Protein AF-A0A497LIR1-F1 (afdb_monomer_lite)

Radius of gyration: 16.32 Å; chains: 1; bounding box: 35×42×49 Å

Foldseek 3Di:
DQEAEEEEAEDPPPCVLVVVVVVCVVCVVVVFHEAEAELQVLLCVVVVPDDPVCNVVDDPVSNVVSSVNSLVVVLVCSVPDHGYYHYYDYQWDDDPNDIDGRDDPVSCVSRVHPYYHYDYDDPDPPPPPDD

pLDDT: mean 87.61, std 13.12, range [43.5, 98.12]

Sequence (131 aa):
MANKVVLVSGPSGCRIYEKLIEVKRFGESMNKKVHLIRIFDEMRKIEPKLDERTILNYPADRLQNLRYEAISRIKDKIHSEEGLFLVRTPVIFYWSGNIIYGLSYSDVEVLDPDLFLVIIEDVMRVKYIMK

Secondary structure (DSSP, 8-state):
---EEEEEE--TTS-HHHHHHHHHHHHHHTT--EEEEEHHHHHHHH-TT--TTTGGGS-HHHHHHHHHHHHHHHHHHHHHS-SEEEEE--SEEEETTEEEES--HHHHHHH--SEEEE----S--------

Structure (mmCIF, N/CA/C/O backbone):
data_AF-A0A497LIR1-F1
#
_entry.id   AF-A0A497LIR1-F1
#
loop_
_atom_site.group_PDB
_atom_site.id
_atom_site.type_symbol
_atom_site.label_atom_id
_atom_site.label_alt_id
_atom_site.label_comp_id
_atom_site.label_asym_id
_atom_site.label_entity_id
_atom_site.label_seq_id
_atom_site.pdbx_PDB_ins_code
_atom_site.Cartn_x
_atom_site.Cartn_y
_atom_site.Cartn_z
_atom_site.occupancy
_atom_site.B_iso_or_equiv
_atom_site.auth_seq_id
_atom_site.auth_comp_id
_atom_site.auth_asym_id
_atom_site.auth_atom_id
_atom_site.pdbx_PDB_model_num
ATOM 1 N N . MET A 1 1 ? -16.124 -5.079 13.466 1.00 51.91 1 MET A N 1
ATOM 2 C CA . MET A 1 1 ? -16.763 -5.139 12.116 1.00 51.91 1 MET A CA 1
ATOM 3 C C . MET A 1 1 ? -15.833 -5.924 11.205 1.00 51.91 1 MET A C 1
ATOM 5 O O . MET A 1 1 ? -14.638 -5.848 11.436 1.00 51.91 1 MET A O 1
ATOM 9 N N . ALA A 1 2 ? -16.328 -6.668 10.208 1.00 73.38 2 ALA A N 1
ATOM 10 C CA . ALA A 1 2 ? -15.425 -7.290 9.234 1.00 73.38 2 ALA A CA 1
ATOM 11 C C . ALA A 1 2 ? -14.594 -6.198 8.540 1.00 73.38 2 ALA A C 1
ATOM 13 O O . ALA A 1 2 ? -15.151 -5.175 8.125 1.00 73.38 2 ALA A O 1
ATOM 14 N N . ASN A 1 3 ? -13.278 -6.397 8.475 1.00 91.50 3 ASN A N 1
ATOM 15 C CA . ASN A 1 3 ? -12.378 -5.464 7.812 1.00 91.50 3 ASN A CA 1
ATOM 16 C C . ASN A 1 3 ? -12.714 -5.384 6.331 1.00 91.50 3 ASN A C 1
ATOM 18 O O . ASN A 1 3 ? -13.124 -6.377 5.737 1.00 91.50 3 ASN A O 1
ATOM 22 N N . LYS A 1 4 ? -12.589 -4.181 5.767 1.00 96.19 4 LYS A N 1
ATOM 23 C CA . LYS A 1 4 ? -12.807 -3.962 4.340 1.00 96.19 4 LYS A CA 1
ATOM 24 C C . LYS A 1 4 ? -11.497 -3.627 3.668 1.00 96.19 4 LYS A C 1
ATOM 26 O O . LYS A 1 4 ? -10.850 -2.661 4.064 1.00 96.19 4 LYS A O 1
ATOM 31 N N . VAL A 1 5 ? -11.119 -4.403 2.664 1.00 97.88 5 VAL A N 1
ATOM 32 C CA . VAL A 1 5 ? -9.866 -4.251 1.928 1.00 97.88 5 VAL A CA 1
ATOM 33 C C . VAL A 1 5 ? -10.182 -3.794 0.511 1.00 97.88 5 VAL A C 1
ATOM 35 O O . VAL A 1 5 ? -10.911 -4.445 -0.231 1.00 97.88 5 VAL A O 1
ATOM 38 N N . VAL A 1 6 ? -9.625 -2.650 0.127 1.00 97.69 6 VAL A N 1
ATOM 39 C CA . VAL A 1 6 ? -9.751 -2.088 -1.216 1.00 97.69 6 VAL A CA 1
ATOM 40 C C . VAL A 1 6 ? -8.364 -2.001 -1.830 1.00 97.69 6 VAL A C 1
ATOM 42 O O . VAL A 1 6 ? -7.504 -1.259 -1.346 1.00 97.69 6 VAL A O 1
ATOM 45 N N . LEU A 1 7 ? -8.155 -2.730 -2.923 1.00 96.56 7 LEU A N 1
ATOM 46 C CA . LEU A 1 7 ? -6.967 -2.585 -3.754 1.00 96.56 7 LEU A CA 1
ATOM 47 C C . LEU A 1 7 ? -7.160 -1.402 -4.696 1.00 96.56 7 LEU A C 1
ATOM 49 O O . LEU A 1 7 ? -8.008 -1.439 -5.587 1.00 96.56 7 LEU A O 1
ATOM 53 N N . VAL A 1 8 ? -6.367 -0.350 -4.501 1.00 95.56 8 VAL A N 1
ATOM 54 C CA . VAL A 1 8 ? -6.455 0.877 -5.295 1.00 95.56 8 VAL A CA 1
ATOM 55 C C . VAL A 1 8 ? -5.301 0.961 -6.282 1.00 95.56 8 VAL A C 1
ATOM 57 O O . VAL A 1 8 ? -4.128 0.906 -5.900 1.00 95.56 8 VAL A O 1
ATOM 60 N N . SER A 1 9 ? -5.635 1.175 -7.552 1.00 91.94 9 SER A N 1
ATOM 61 C CA . SER A 1 9 ? -4.663 1.337 -8.624 1.00 91.94 9 SER A CA 1
ATOM 62 C C . SER A 1 9 ? -5.019 2.443 -9.611 1.00 91.94 9 SER A C 1
ATOM 64 O O . SER A 1 9 ? -6.088 3.043 -9.556 1.00 91.94 9 SER A O 1
ATOM 66 N N . GLY A 1 10 ? -4.088 2.703 -10.520 1.00 88.00 10 GLY A N 1
ATOM 67 C CA . GLY A 1 10 ? -4.228 3.587 -11.665 1.00 88.00 10 GLY A CA 1
ATOM 68 C C . GLY A 1 10 ? -2.864 3.995 -12.222 1.00 88.00 10 GLY A C 1
ATOM 69 O O . GLY A 1 10 ? -1.827 3.621 -11.659 1.00 88.00 10 GLY A O 1
ATOM 70 N N . PRO A 1 11 ? -2.848 4.716 -13.354 1.00 81.12 11 PRO A N 1
ATOM 71 C CA . PRO A 1 11 ? -1.620 5.056 -14.057 1.00 81.12 11 PRO A CA 1
ATOM 72 C C . PRO A 1 11 ? -0.723 5.983 -13.229 1.00 81.12 11 PRO A C 1
ATOM 74 O O . PRO A 1 11 ? -1.176 6.732 -12.365 1.00 81.12 11 PRO A O 1
ATOM 77 N N . SER A 1 12 ? 0.575 5.993 -13.514 1.00 75.69 12 SER A N 1
ATOM 78 C CA . SER A 1 12 ? 1.462 7.019 -12.959 1.00 75.69 12 SER A CA 1
ATOM 79 C C . SER A 1 12 ? 0.982 8.421 -13.360 1.00 75.69 12 SER A C 1
ATOM 81 O O . SER A 1 12 ? 0.551 8.637 -14.488 1.00 75.69 12 SER A O 1
ATOM 83 N N . GLY A 1 13 ? 1.064 9.386 -12.440 1.00 76.25 13 GLY A N 1
ATOM 84 C CA . GLY A 1 13 ? 0.745 10.793 -12.719 1.00 76.25 13 GLY A CA 1
ATOM 85 C C . GLY A 1 13 ? -0.695 11.242 -12.433 1.00 76.25 13 GLY A C 1
ATOM 86 O O . GLY A 1 13 ? -0.921 12.444 -12.371 1.00 76.25 13 GLY A O 1
ATOM 87 N N . CYS A 1 14 ? -1.645 10.343 -12.146 1.00 79.44 14 CYS A N 1
ATOM 88 C CA . CYS A 1 14 ? -3.037 10.712 -11.801 1.00 79.44 14 CYS A CA 1
ATOM 89 C C . CYS A 1 14 ? -3.260 11.077 -10.318 1.00 79.44 14 CYS A C 1
ATOM 91 O O . CYS A 1 14 ? -4.383 11.049 -9.810 1.00 79.44 14 CYS A O 1
ATOM 93 N N . ARG A 1 15 ? -2.171 11.374 -9.590 1.00 86.50 15 ARG A N 1
ATOM 94 C CA . ARG A 1 15 ? -2.189 11.888 -8.205 1.00 86.50 15 ARG A CA 1
ATOM 95 C C . ARG A 1 15 ? -3.097 11.091 -7.251 1.00 86.50 15 ARG A C 1
ATOM 97 O O . ARG A 1 15 ? -3.753 11.642 -6.368 1.00 86.50 15 ARG A O 1
ATOM 104 N N . ILE A 1 16 ? -3.168 9.770 -7.457 1.00 90.06 16 ILE A N 1
ATOM 105 C CA . ILE A 1 16 ? -4.040 8.871 -6.684 1.00 90.06 16 ILE A CA 1
ATOM 106 C C . ILE A 1 16 ? -3.731 8.943 -5.202 1.00 90.06 16 ILE A C 1
ATOM 108 O O . ILE A 1 16 ? -4.646 8.907 -4.390 1.00 90.06 16 ILE A O 1
ATOM 112 N N . TYR A 1 17 ? -2.452 9.015 -4.839 1.00 90.38 17 TYR A N 1
ATOM 113 C CA . TYR A 1 17 ? -2.082 8.994 -3.433 1.00 90.38 17 TYR A CA 1
ATOM 114 C C . TYR A 1 17 ? -2.614 10.230 -2.702 1.00 90.38 17 TYR A C 1
ATOM 116 O O . TYR A 1 17 ? -3.169 10.108 -1.616 1.00 90.38 17 TYR A O 1
ATOM 124 N N . GLU A 1 18 ? -2.546 11.397 -3.337 1.00 91.81 18 GLU A N 1
ATOM 125 C CA . GLU A 1 18 ? -3.115 12.643 -2.831 1.00 91.81 18 GLU A CA 1
ATOM 126 C C . GLU A 1 18 ? -4.638 12.552 -2.691 1.00 91.81 18 GLU A C 1
ATOM 128 O O . GLU A 1 18 ? -5.171 12.882 -1.633 1.00 91.81 18 GLU A O 1
ATOM 133 N N . LYS A 1 19 ? -5.330 12.006 -3.699 1.00 92.75 19 LYS A N 1
ATOM 134 C CA . LYS A 1 19 ? -6.781 11.759 -3.628 1.00 92.75 19 LYS A CA 1
ATOM 135 C C . LYS A 1 19 ? -7.135 10.791 -2.489 1.00 92.75 19 LYS A C 1
ATOM 137 O O . LYS A 1 19 ? -8.104 11.003 -1.769 1.00 92.75 19 LYS A O 1
ATOM 142 N N . LEU A 1 20 ? -6.335 9.746 -2.267 1.00 95.50 20 LEU A N 1
ATOM 143 C CA . LEU A 1 20 ? -6.558 8.791 -1.176 1.00 95.50 20 LEU A CA 1
ATOM 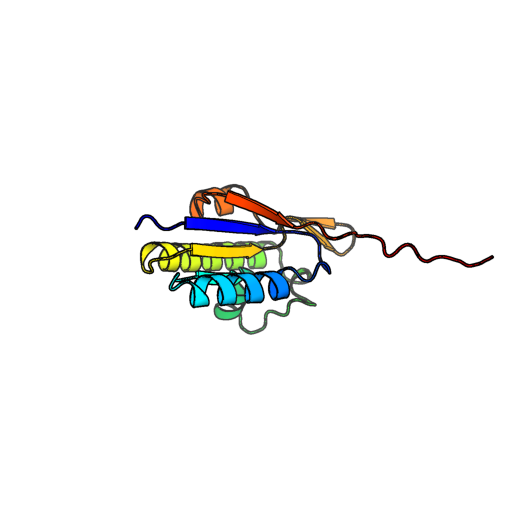144 C C . LEU A 1 20 ? -6.298 9.391 0.211 1.00 95.50 20 LEU A C 1
ATOM 146 O O . LEU A 1 20 ? -6.954 8.989 1.172 1.00 95.50 20 LEU A O 1
ATOM 150 N N . ILE A 1 21 ? -5.391 10.364 0.332 1.00 96.94 21 ILE A N 1
ATOM 151 C CA . ILE A 1 21 ? -5.222 11.136 1.572 1.00 96.94 21 ILE A CA 1
ATOM 152 C C . ILE A 1 21 ? -6.502 11.925 1.878 1.00 96.94 21 ILE A C 1
ATOM 154 O O . ILE A 1 21 ? -6.931 11.958 3.032 1.00 96.94 21 ILE A O 1
ATOM 158 N N . GLU A 1 22 ? -7.136 12.528 0.871 1.00 96.44 22 GLU A N 1
ATOM 159 C CA . GLU A 1 22 ? -8.421 13.222 1.039 1.00 96.44 22 GLU A CA 1
ATOM 160 C C . GLU A 1 22 ? -9.538 12.252 1.449 1.00 96.44 22 GLU A C 1
ATOM 162 O O . GLU A 1 22 ? -10.259 12.529 2.408 1.00 96.44 22 GLU A O 1
ATOM 167 N N . VAL A 1 23 ? -9.621 11.077 0.813 1.00 95.56 23 VAL A N 1
ATOM 168 C CA . VAL A 1 23 ? -10.572 10.012 1.191 1.00 95.56 23 VAL A CA 1
ATOM 169 C C . VAL A 1 23 ? -10.360 9.559 2.636 1.00 95.56 23 VAL A C 1
ATOM 171 O O . VAL A 1 23 ? -11.328 9.431 3.385 1.00 95.56 23 VAL A O 1
ATOM 174 N N . LYS A 1 24 ? -9.107 9.351 3.058 1.00 97.50 24 LYS A N 1
ATOM 175 C CA . LYS A 1 24 ? -8.774 8.999 4.446 1.00 97.50 24 LYS A CA 1
ATOM 176 C C . LYS A 1 24 ? -9.270 10.066 5.419 1.00 97.50 24 LYS A C 1
ATOM 178 O O . LYS A 1 24 ? -9.982 9.727 6.358 1.00 97.50 24 LYS A O 1
ATOM 183 N N . ARG A 1 25 ? -8.961 11.341 5.162 1.00 97.88 25 ARG A N 1
ATOM 184 C CA . ARG A 1 25 ? -9.401 12.469 6.004 1.00 97.88 25 ARG A CA 1
ATOM 185 C C . ARG A 1 25 ? -10.923 12.571 6.087 1.00 97.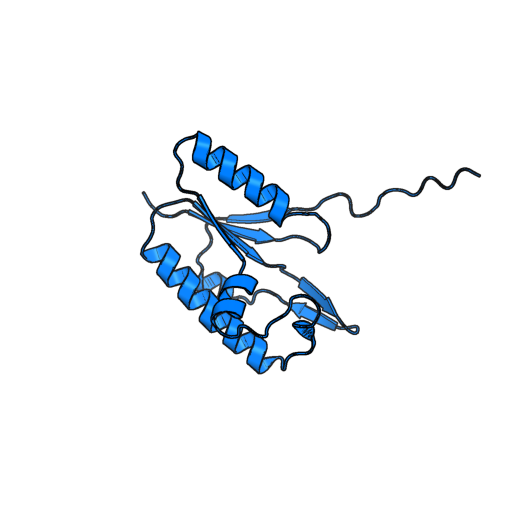88 25 ARG A C 1
ATOM 187 O O . ARG A 1 25 ? -11.458 12.834 7.159 1.00 97.88 25 ARG A O 1
ATOM 194 N N . PHE A 1 26 ? -11.616 12.353 4.971 1.00 97.56 26 PHE A N 1
ATOM 195 C CA . PHE A 1 26 ? -13.076 12.344 4.932 1.00 97.56 26 PHE A CA 1
ATOM 196 C C . PHE A 1 26 ? -13.669 11.171 5.725 1.00 97.56 26 PHE A C 1
ATOM 198 O O . PHE A 1 26 ? -14.607 11.352 6.493 1.00 97.56 26 PHE A O 1
ATOM 205 N N . GLY A 1 27 ? -13.103 9.968 5.610 1.00 96.31 27 GLY A N 1
ATOM 206 C CA . GLY A 1 27 ? -13.529 8.835 6.434 1.00 96.31 27 GLY A CA 1
ATOM 207 C C . GLY A 1 27 ? -13.308 9.089 7.928 1.00 96.31 27 GLY A C 1
ATOM 208 O O . GLY A 1 27 ? -14.196 8.830 8.741 1.00 96.31 27 GLY A O 1
ATOM 209 N N . GLU A 1 28 ? -12.157 9.656 8.289 1.00 95.62 28 GLU A N 1
ATOM 210 C CA . GLU A 1 28 ? -11.821 10.007 9.672 1.00 95.62 28 GLU A CA 1
ATOM 211 C C . GLU A 1 28 ? -12.762 11.078 10.245 1.00 95.62 28 GLU A C 1
ATOM 213 O O . GLU A 1 28 ? -13.187 10.946 11.393 1.00 95.62 28 GLU A O 1
ATOM 218 N N . SER A 1 29 ? -13.181 12.075 9.452 1.00 97.56 29 SER A N 1
ATOM 219 C CA . SER A 1 29 ? -14.181 13.066 9.889 1.00 97.56 29 SER A CA 1
ATOM 220 C C . SER A 1 29 ? -15.567 12.455 10.140 1.00 97.56 29 SER A C 1
ATOM 222 O O . SER A 1 29 ? -16.361 13.010 10.897 1.00 97.56 29 SER A O 1
ATOM 224 N N . MET A 1 30 ? -15.840 11.276 9.573 1.00 96.44 30 MET A N 1
ATOM 225 C CA . MET A 1 30 ? -17.039 10.469 9.822 1.00 96.44 30 MET A CA 1
ATOM 226 C C . MET A 1 30 ? -16.838 9.400 10.915 1.00 96.44 30 MET A C 1
ATOM 228 O O . MET A 1 30 ? -17.617 8.444 10.992 1.00 96.44 30 MET A O 1
ATOM 232 N N . ASN A 1 31 ? -15.798 9.521 11.749 1.00 95.31 31 ASN A N 1
ATOM 233 C CA . ASN A 1 31 ? -15.412 8.537 12.769 1.00 95.31 31 ASN A CA 1
ATOM 234 C C . ASN A 1 31 ? -15.166 7.123 12.204 1.00 95.31 31 ASN A C 1
ATOM 236 O O . ASN A 1 31 ? -15.436 6.117 12.866 1.00 95.31 31 ASN A O 1
ATOM 240 N N . LYS A 1 32 ? -14.666 7.016 10.967 1.00 95.44 32 LYS A N 1
ATOM 241 C CA . LYS A 1 32 ? -14.234 5.743 10.374 1.00 95.44 32 LYS A CA 1
ATOM 242 C C . LYS A 1 32 ? -12.719 5.600 10.491 1.00 95.44 32 LYS A C 1
ATOM 244 O O . LYS A 1 32 ? -11.973 6.512 10.150 1.00 95.44 32 LYS A O 1
ATOM 249 N N . LYS A 1 33 ? -12.256 4.424 10.924 1.00 96.19 33 LYS A N 1
ATOM 250 C CA . LYS A 1 33 ? -10.833 4.062 10.869 1.00 96.19 33 LYS A CA 1
ATOM 251 C C . LYS A 1 33 ? -10.456 3.741 9.424 1.00 96.19 33 LYS A C 1
ATOM 253 O O . LYS A 1 33 ? -10.978 2.777 8.862 1.00 96.19 33 LYS A O 1
ATOM 258 N N . VAL A 1 34 ? -9.573 4.547 8.833 1.00 97.50 34 VAL A N 1
ATOM 259 C CA . VAL A 1 34 ? -9.086 4.360 7.459 1.00 97.50 34 VAL A CA 1
ATOM 260 C C . VAL A 1 34 ? -7.566 4.205 7.446 1.00 97.50 34 VAL A C 1
ATOM 262 O O . VAL A 1 34 ? -6.816 5.116 7.812 1.00 97.50 34 VAL A O 1
ATOM 265 N N . HIS A 1 35 ? -7.102 3.057 6.970 1.00 97.75 35 HIS A N 1
ATOM 266 C CA . HIS A 1 35 ? -5.695 2.715 6.802 1.00 97.75 35 HIS A CA 1
ATOM 267 C C . HIS A 1 35 ? -5.303 2.923 5.346 1.00 97.75 35 HIS A C 1
ATOM 269 O O . HIS A 1 35 ? -5.747 2.187 4.474 1.00 97.75 35 HIS A O 1
ATOM 275 N N . LEU A 1 36 ? -4.476 3.930 5.074 1.00 97.62 36 LEU A N 1
ATOM 276 C CA . LEU A 1 36 ? -3.896 4.139 3.750 1.00 97.62 36 LEU A CA 1
ATOM 277 C C . LEU A 1 36 ? -2.499 3.524 3.728 1.00 97.62 36 LEU A C 1
ATOM 279 O O . LEU A 1 36 ? -1.628 3.953 4.482 1.00 97.62 36 LEU A O 1
ATOM 283 N N . ILE A 1 37 ? -2.300 2.522 2.878 1.00 97.44 37 ILE A N 1
ATOM 284 C CA . ILE A 1 37 ? -1.068 1.737 2.814 1.00 97.44 37 ILE A CA 1
ATOM 285 C C . ILE A 1 37 ? -0.559 1.752 1.378 1.00 97.44 37 ILE A C 1
ATOM 287 O O . ILE A 1 37 ? -1.311 1.468 0.451 1.00 97.44 37 ILE A O 1
ATOM 291 N N . ARG A 1 38 ? 0.728 2.041 1.175 1.00 95.25 38 ARG A N 1
ATOM 292 C CA . ARG A 1 38 ? 1.396 1.801 -0.111 1.00 95.25 38 ARG A CA 1
ATOM 293 C C . ARG A 1 38 ? 2.259 0.556 0.018 1.00 95.25 38 ARG A C 1
ATOM 295 O O . ARG A 1 38 ? 3.103 0.511 0.908 1.00 95.25 38 ARG A O 1
ATOM 302 N N . ILE A 1 39 ? 2.124 -0.399 -0.905 1.00 94.25 39 ILE A N 1
ATOM 303 C CA . ILE A 1 39 ? 2.992 -1.596 -0.911 1.00 94.25 39 ILE A CA 1
ATOM 304 C C . ILE A 1 39 ? 4.471 -1.184 -0.952 1.00 94.25 39 ILE A C 1
ATOM 306 O O . ILE A 1 39 ? 5.284 -1.726 -0.212 1.00 94.25 39 ILE A O 1
ATOM 310 N N . PHE A 1 40 ? 4.804 -0.152 -1.735 1.00 92.69 40 PHE A N 1
ATOM 311 C CA . PHE A 1 40 ? 6.158 0.402 -1.794 1.00 92.69 40 PHE A CA 1
ATOM 312 C C . PHE A 1 40 ? 6.694 0.864 -0.427 1.00 92.69 40 PHE A C 1
ATOM 314 O O . PHE A 1 40 ? 7.863 0.639 -0.131 1.00 92.69 40 PHE A O 1
ATOM 321 N N . ASP A 1 41 ? 5.865 1.482 0.422 1.00 95.56 41 ASP A N 1
ATOM 322 C CA . ASP A 1 41 ? 6.318 1.928 1.747 1.00 95.56 41 ASP A CA 1
ATOM 323 C C . ASP A 1 41 ? 6.635 0.745 2.656 1.00 95.56 41 ASP A C 1
ATOM 325 O O . ASP A 1 41 ? 7.628 0.775 3.380 1.00 95.56 41 ASP A O 1
ATOM 329 N N . GLU A 1 42 ? 5.833 -0.317 2.589 1.00 96.69 42 GLU A N 1
ATOM 330 C CA . GLU A 1 42 ? 6.101 -1.553 3.327 1.00 96.69 42 GLU A CA 1
ATOM 331 C C . GLU A 1 42 ? 7.366 -2.252 2.810 1.00 96.69 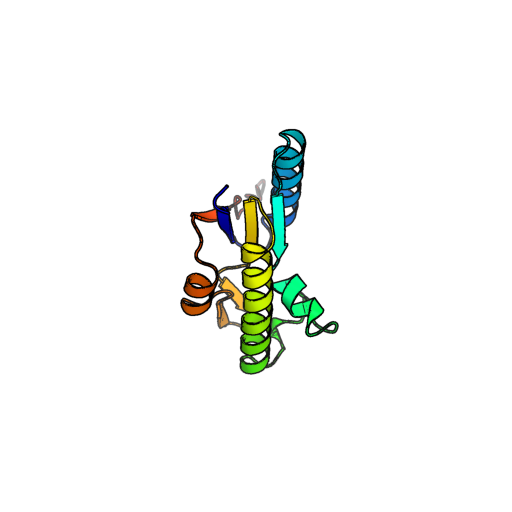42 GLU A C 1
ATOM 333 O O . GLU A 1 42 ? 8.192 -2.681 3.614 1.00 96.69 42 GLU A O 1
ATOM 338 N N . MET A 1 43 ? 7.596 -2.262 1.491 1.00 95.25 43 MET A N 1
ATOM 339 C CA . MET A 1 43 ? 8.863 -2.725 0.907 1.00 95.25 43 MET A CA 1
ATOM 340 C C . MET A 1 43 ? 10.046 -1.893 1.414 1.00 95.25 43 MET A C 1
ATOM 342 O O . MET A 1 43 ? 11.082 -2.441 1.783 1.00 95.25 43 MET A O 1
ATOM 346 N N . ARG A 1 44 ? 9.900 -0.567 1.490 1.00 96.12 44 ARG A N 1
ATOM 347 C CA . ARG A 1 44 ? 10.953 0.341 1.964 1.00 96.12 44 ARG A CA 1
ATOM 348 C C . ARG A 1 44 ? 11.245 0.188 3.458 1.00 96.12 44 ARG A C 1
ATOM 350 O O . ARG A 1 44 ? 12.371 0.429 3.878 1.00 96.12 44 ARG A O 1
ATOM 357 N N . LYS A 1 45 ? 10.282 -0.250 4.273 1.00 96.81 45 LYS A N 1
ATOM 358 C CA . LYS A 1 45 ? 10.552 -0.628 5.674 1.00 96.81 45 LYS A CA 1
ATOM 359 C C . LYS A 1 45 ? 11.442 -1.871 5.785 1.00 96.81 45 LYS A C 1
ATOM 361 O O . LYS A 1 45 ? 12.097 -2.036 6.809 1.00 96.81 45 LYS A O 1
ATOM 366 N N . ILE A 1 46 ? 11.445 -2.738 4.772 1.00 96.38 46 ILE A N 1
ATOM 367 C CA . ILE A 1 46 ? 12.298 -3.935 4.696 1.00 96.38 46 ILE A CA 1
ATOM 368 C C . ILE A 1 46 ? 13.665 -3.572 4.103 1.00 96.38 46 ILE A C 1
ATOM 370 O O . ILE A 1 46 ? 14.699 -3.974 4.628 1.00 96.38 46 ILE A O 1
ATOM 374 N N . GLU A 1 47 ? 13.670 -2.766 3.040 1.00 95.56 47 GLU A N 1
ATOM 375 C CA . GLU A 1 47 ? 14.870 -2.302 2.341 1.00 95.56 47 GLU A CA 1
ATOM 376 C C . GLU A 1 47 ? 14.879 -0.758 2.275 1.00 95.56 47 GLU A C 1
ATOM 378 O O . GLU A 1 47 ? 14.408 -0.168 1.297 1.00 95.56 47 GLU A O 1
ATOM 383 N N . PRO A 1 48 ? 15.429 -0.064 3.294 1.00 94.38 48 PRO A N 1
ATOM 384 C CA . PRO A 1 48 ? 15.372 1.402 3.400 1.00 94.38 48 PRO A CA 1
ATOM 385 C C . PRO A 1 48 ? 16.009 2.175 2.239 1.00 94.38 48 PRO A C 1
ATOM 387 O O . PRO A 1 48 ? 15.691 3.350 2.037 1.00 94.38 48 PRO A O 1
ATOM 390 N N . LYS A 1 49 ? 16.902 1.520 1.484 1.00 91.75 49 LYS A N 1
ATOM 391 C CA . LYS A 1 49 ? 17.587 2.069 0.304 1.00 91.75 49 LYS A CA 1
ATOM 392 C C . LYS A 1 49 ? 16.733 2.044 -0.970 1.00 91.75 49 LYS A C 1
ATOM 394 O O . LYS A 1 49 ? 17.183 2.555 -1.994 1.00 91.75 49 LYS A O 1
ATOM 399 N N . LEU A 1 50 ? 15.530 1.464 -0.935 1.00 90.50 50 LEU A N 1
ATOM 400 C CA . LEU A 1 50 ? 14.591 1.542 -2.051 1.00 90.50 50 LEU A CA 1
ATOM 401 C C . LEU A 1 50 ? 14.184 2.993 -2.324 1.00 90.50 50 LEU A C 1
ATOM 403 O O . LEU A 1 50 ? 13.769 3.725 -1.423 1.00 90.50 50 LEU A O 1
ATOM 407 N N . ASP A 1 51 ? 14.236 3.368 -3.597 1.00 89.31 51 ASP A N 1
ATOM 408 C CA . ASP A 1 51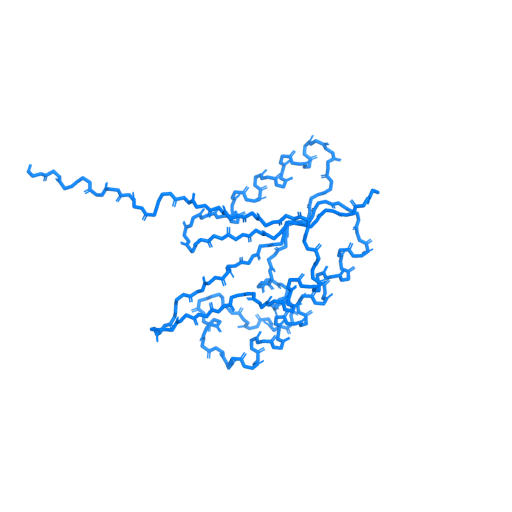 ? 13.786 4.658 -4.113 1.00 89.31 51 ASP A CA 1
ATOM 409 C C . ASP A 1 51 ? 12.823 4.420 -5.280 1.00 89.31 51 ASP A C 1
ATOM 411 O O . ASP A 1 51 ? 13.114 3.640 -6.185 1.00 89.31 51 ASP A O 1
ATOM 415 N N . GLU A 1 52 ? 11.675 5.100 -5.280 1.00 84.25 52 GLU A N 1
ATOM 416 C CA . GLU A 1 52 ? 10.640 4.970 -6.315 1.00 84.25 52 GLU A CA 1
ATOM 417 C C . GLU A 1 52 ? 11.181 5.270 -7.720 1.00 84.25 52 GLU A C 1
ATOM 419 O O . GLU A 1 52 ? 10.685 4.721 -8.701 1.00 84.25 52 GLU A O 1
ATOM 424 N N . ARG A 1 53 ? 12.215 6.115 -7.830 1.00 83.38 53 ARG A N 1
ATOM 425 C CA . ARG A 1 53 ? 12.824 6.495 -9.116 1.00 83.38 53 ARG A CA 1
ATOM 426 C C . ARG A 1 53 ? 13.739 5.420 -9.692 1.00 83.38 53 ARG A C 1
ATOM 428 O O . ARG A 1 53 ? 13.985 5.417 -10.894 1.00 83.38 53 ARG A O 1
ATOM 435 N N . THR A 1 54 ? 14.275 4.551 -8.838 1.00 84.50 54 THR A N 1
ATOM 436 C CA . THR A 1 54 ? 15.291 3.554 -9.211 1.00 84.50 54 THR A CA 1
ATOM 437 C C . THR A 1 54 ? 14.874 2.126 -8.889 1.00 84.50 54 THR A C 1
ATOM 439 O O . THR A 1 54 ? 15.599 1.198 -9.234 1.00 84.50 54 THR A O 1
ATOM 442 N N . ILE A 1 55 ? 13.698 1.919 -8.287 1.00 83.81 55 ILE A N 1
ATOM 443 C CA . ILE A 1 55 ? 13.196 0.600 -7.888 1.00 83.81 55 ILE A CA 1
ATOM 444 C C . ILE A 1 55 ? 13.193 -0.388 -9.052 1.00 83.81 55 ILE A C 1
ATOM 446 O O . ILE A 1 55 ? 13.543 -1.543 -8.867 1.00 83.81 55 ILE A O 1
ATOM 450 N N . LEU A 1 56 ? 12.890 0.065 -10.267 1.00 82.69 56 LEU A N 1
ATOM 451 C CA . LEU A 1 56 ? 12.832 -0.797 -11.448 1.00 82.69 56 LEU A CA 1
ATOM 452 C C . LEU A 1 56 ? 14.222 -1.175 -12.003 1.00 82.69 56 LEU A C 1
ATOM 454 O O . LEU A 1 56 ? 14.307 -1.947 -12.952 1.00 82.69 56 LEU A O 1
ATOM 458 N N . ASN A 1 57 ? 15.306 -0.678 -11.395 1.00 84.75 57 ASN A N 1
ATOM 459 C CA . ASN A 1 57 ? 16.678 -1.140 -11.637 1.00 84.75 57 ASN A CA 1
ATOM 460 C C . ASN A 1 57 ? 17.096 -2.285 -10.699 1.00 84.75 57 ASN A C 1
ATOM 462 O O . ASN A 1 57 ? 18.179 -2.842 -10.874 1.00 84.75 57 ASN A O 1
ATOM 466 N N . TYR A 1 58 ? 16.294 -2.615 -9.682 1.00 86.50 58 TYR A N 1
ATOM 467 C CA . TYR A 1 58 ? 16.602 -3.729 -8.788 1.00 86.50 58 TYR A CA 1
ATOM 468 C C . TYR A 1 58 ? 16.395 -5.077 -9.498 1.00 86.50 58 TYR A C 1
ATOM 470 O O . TYR A 1 58 ? 15.534 -5.184 -10.376 1.00 86.50 58 TYR A O 1
ATOM 478 N N . PRO A 1 59 ? 17.126 -6.130 -9.085 1.00 87.75 59 PRO A N 1
ATOM 479 C CA . PRO A 1 59 ? 16.875 -7.490 -9.549 1.00 87.75 59 PRO A CA 1
ATOM 480 C C . PRO A 1 59 ? 15.410 -7.903 -9.341 1.00 87.75 59 PRO A C 1
ATOM 482 O O . PRO A 1 59 ? 14.823 -7.651 -8.283 1.00 87.75 59 PRO A O 1
ATOM 485 N N . ALA A 1 60 ? 14.808 -8.523 -10.358 1.00 83.38 60 ALA A N 1
ATOM 486 C CA . ALA A 1 60 ? 13.378 -8.835 -10.372 1.00 83.38 60 ALA A CA 1
ATOM 487 C C . ALA A 1 60 ? 12.964 -9.807 -9.251 1.00 83.38 60 ALA A C 1
ATOM 489 O O . ALA A 1 60 ? 11.927 -9.616 -8.616 1.00 83.38 60 ALA A O 1
ATOM 490 N N . ASP A 1 61 ? 13.802 -10.803 -8.970 1.00 87.94 61 ASP A N 1
ATOM 491 C CA . ASP A 1 61 ? 13.661 -11.758 -7.868 1.00 87.94 61 ASP A CA 1
ATOM 492 C C . ASP A 1 61 ? 13.692 -11.053 -6.504 1.00 87.94 61 ASP A C 1
ATOM 494 O O . ASP A 1 61 ? 12.863 -11.318 -5.630 1.00 87.94 61 ASP A O 1
ATOM 498 N N . ARG A 1 62 ? 14.592 -10.078 -6.333 1.00 90.50 62 ARG A N 1
ATOM 499 C CA . ARG A 1 62 ? 14.665 -9.278 -5.109 1.00 90.50 62 ARG A CA 1
ATOM 500 C C . ARG A 1 62 ? 13.410 -8.430 -4.927 1.00 90.50 62 ARG A C 1
ATOM 502 O O . ARG A 1 62 ? 12.863 -8.409 -3.827 1.00 90.50 62 ARG A O 1
ATOM 509 N N . LEU A 1 63 ? 12.926 -7.773 -5.982 1.00 88.31 63 LEU A N 1
ATOM 510 C CA . LEU A 1 63 ? 11.676 -7.003 -5.939 1.00 88.31 63 LEU A CA 1
ATOM 511 C C . LEU A 1 63 ? 10.464 -7.876 -5.618 1.00 88.31 63 LEU A C 1
ATOM 513 O O . LEU A 1 63 ? 9.582 -7.449 -4.872 1.00 88.31 63 LEU A O 1
ATOM 517 N N . GLN A 1 64 ? 10.417 -9.086 -6.169 1.00 88.44 64 GLN A N 1
ATOM 518 C CA . GLN A 1 64 ? 9.362 -10.049 -5.885 1.00 88.44 64 GLN A CA 1
ATOM 519 C C . GLN A 1 64 ? 9.375 -10.472 -4.411 1.00 88.44 64 GLN A C 1
ATOM 521 O O . GLN A 1 64 ? 8.339 -10.391 -3.757 1.00 88.44 64 GLN A O 1
ATOM 526 N N . ASN A 1 65 ? 10.540 -10.824 -3.864 1.00 92.25 65 ASN A N 1
ATOM 527 C CA . ASN A 1 65 ? 10.675 -11.197 -2.453 1.00 92.25 65 ASN A CA 1
ATOM 528 C C . ASN A 1 65 ? 10.286 -10.053 -1.507 1.00 92.25 65 ASN A C 1
ATOM 530 O O . ASN A 1 65 ? 9.540 -10.264 -0.553 1.00 92.25 65 ASN A O 1
ATOM 534 N N . LEU A 1 66 ? 10.735 -8.830 -1.806 1.00 93.94 66 LEU A N 1
ATOM 535 C CA . LEU A 1 66 ? 10.373 -7.641 -1.031 1.00 93.94 66 LEU A CA 1
ATOM 536 C C . LEU A 1 66 ? 8.863 -7.385 -1.055 1.00 93.94 66 LEU A C 1
ATOM 538 O O . LEU A 1 66 ? 8.284 -7.028 -0.032 1.00 93.94 66 LEU A O 1
ATOM 542 N N . ARG A 1 67 ? 8.218 -7.581 -2.209 1.00 92.88 67 ARG A N 1
ATOM 543 C CA . ARG A 1 67 ? 6.764 -7.447 -2.351 1.00 92.88 67 ARG A CA 1
ATOM 544 C C . ARG A 1 67 ? 6.012 -8.520 -1.566 1.00 92.88 67 ARG A C 1
ATOM 546 O O . ARG A 1 67 ? 5.062 -8.166 -0.876 1.00 92.88 67 ARG A O 1
ATOM 553 N N . TYR A 1 68 ? 6.444 -9.780 -1.607 1.00 93.75 68 TYR A N 1
ATOM 554 C CA . TYR A 1 68 ? 5.824 -10.845 -0.812 1.00 93.75 68 TYR A CA 1
ATOM 555 C C . TYR A 1 68 ? 5.915 -10.576 0.690 1.00 93.75 68 TYR A C 1
ATOM 557 O O . TYR A 1 68 ? 4.910 -10.672 1.394 1.00 93.75 68 TYR A O 1
ATOM 565 N N . GLU A 1 69 ? 7.086 -10.173 1.186 1.00 96.19 69 GLU A N 1
ATOM 566 C CA . GLU A 1 69 ? 7.244 -9.843 2.604 1.00 96.19 69 GLU A CA 1
ATOM 567 C C . GLU A 1 69 ? 6.417 -8.603 2.989 1.00 96.19 69 GLU A C 1
ATOM 569 O O . GLU A 1 69 ? 5.739 -8.602 4.019 1.00 96.19 69 GLU A O 1
ATOM 574 N N . ALA A 1 70 ? 6.399 -7.571 2.140 1.00 96.94 70 ALA A N 1
ATOM 575 C CA . ALA A 1 70 ? 5.562 -6.392 2.339 1.00 96.94 70 ALA A CA 1
ATOM 576 C C . ALA A 1 70 ? 4.076 -6.763 2.435 1.00 96.94 70 ALA A C 1
ATOM 578 O O . ALA A 1 70 ? 3.391 -6.325 3.355 1.00 96.94 70 ALA A O 1
ATOM 579 N N . ILE A 1 71 ? 3.581 -7.606 1.530 1.00 96.69 71 ILE A N 1
ATOM 580 C CA . ILE A 1 71 ? 2.190 -8.069 1.529 1.00 96.69 71 ILE A CA 1
ATOM 581 C C . ILE A 1 71 ? 1.872 -8.895 2.775 1.00 96.69 71 ILE A C 1
ATOM 583 O O . ILE A 1 71 ? 0.805 -8.702 3.355 1.00 96.69 71 ILE A O 1
ATOM 587 N N . SER A 1 72 ? 2.792 -9.744 3.241 1.00 96.44 72 SER A N 1
ATOM 588 C CA . SER A 1 72 ? 2.614 -10.473 4.502 1.00 96.44 72 SER A CA 1
ATOM 589 C C . SER A 1 72 ? 2.406 -9.514 5.677 1.00 96.44 72 SER A C 1
ATOM 591 O O . SER A 1 72 ? 1.454 -9.670 6.435 1.00 96.44 72 SER A O 1
ATOM 593 N N . ARG A 1 73 ? 3.220 -8.454 5.782 1.00 97.50 73 ARG A N 1
ATOM 594 C CA . ARG A 1 73 ? 3.061 -7.430 6.832 1.00 97.50 73 ARG A CA 1
ATOM 595 C C . ARG A 1 73 ? 1.734 -6.678 6.716 1.00 97.50 73 ARG A C 1
ATOM 597 O O . ARG A 1 73 ? 1.115 -6.352 7.728 1.00 97.50 73 ARG A O 1
ATOM 604 N N . ILE A 1 74 ? 1.280 -6.405 5.491 1.00 97.62 74 ILE A N 1
ATOM 605 C CA . ILE A 1 74 ? -0.030 -5.783 5.244 1.00 97.62 74 ILE A CA 1
ATOM 606 C C . ILE A 1 74 ? -1.150 -6.715 5.700 1.00 97.62 74 ILE A C 1
ATOM 608 O O . ILE A 1 74 ? -2.071 -6.256 6.371 1.00 97.62 74 ILE A O 1
ATOM 612 N N . LYS A 1 75 ? -1.060 -8.012 5.391 1.00 96.94 75 LYS A N 1
ATOM 613 C CA . LYS A 1 75 ? -2.020 -9.019 5.846 1.00 96.94 75 LYS A CA 1
ATOM 614 C C . LYS A 1 75 ? -2.087 -9.071 7.369 1.00 96.94 75 LYS A C 1
ATOM 616 O O . LYS A 1 75 ? -3.188 -9.027 7.912 1.00 96.94 75 LYS A O 1
ATOM 621 N N . ASP A 1 76 ? -0.949 -9.093 8.055 1.00 96.75 76 ASP A N 1
ATOM 622 C CA . ASP A 1 76 ? -0.908 -9.095 9.523 1.00 96.75 76 ASP A CA 1
ATOM 623 C C . ASP A 1 76 ? -1.565 -7.833 10.105 1.00 96.75 76 ASP A C 1
ATOM 625 O O . ASP A 1 76 ? -2.333 -7.899 11.069 1.00 96.75 76 ASP A O 1
ATOM 629 N N . LYS A 1 77 ? -1.344 -6.674 9.471 1.00 96.50 77 LYS A N 1
ATOM 630 C CA . LYS A 1 77 ? -2.004 -5.412 9.831 1.00 96.50 77 LYS A CA 1
ATOM 631 C C . LYS A 1 77 ? -3.519 -5.470 9.603 1.00 96.50 77 LYS A C 1
ATOM 633 O O . LYS A 1 77 ? -4.280 -5.043 10.465 1.00 96.50 77 LYS A O 1
ATOM 638 N N . ILE A 1 78 ? -3.962 -6.038 8.479 1.00 96.62 78 ILE A N 1
ATOM 639 C CA . ILE A 1 78 ? -5.385 -6.263 8.175 1.00 96.62 78 ILE A CA 1
ATOM 640 C C . ILE A 1 78 ? -6.026 -7.204 9.199 1.00 96.62 78 ILE A C 1
ATOM 642 O O . ILE A 1 78 ? -7.185 -7.014 9.533 1.00 96.62 78 ILE A O 1
ATOM 646 N N . HIS A 1 79 ? -5.310 -8.198 9.726 1.00 94.94 79 HIS A N 1
ATOM 647 C CA . HIS A 1 79 ? -5.862 -9.112 10.735 1.00 94.94 79 HIS A CA 1
ATOM 648 C C . HIS A 1 79 ? -5.904 -8.505 12.142 1.00 94.94 79 HIS A C 1
ATOM 650 O O . HIS A 1 79 ? -6.760 -8.875 12.942 1.00 94.94 79 HIS A O 1
ATOM 656 N N . SER A 1 80 ? -4.982 -7.594 12.459 1.00 95.25 80 SER A N 1
ATOM 657 C CA . SER A 1 80 ? -4.818 -7.048 13.813 1.00 95.25 80 SER A CA 1
ATOM 658 C C . SER A 1 80 ? -5.544 -5.725 14.051 1.00 95.25 80 SER A C 1
ATOM 660 O O . SER A 1 80 ? -5.847 -5.395 15.198 1.00 95.25 80 SER A O 1
ATOM 662 N N . GLU A 1 81 ? -5.844 -4.963 13.001 1.00 95.00 81 GLU A N 1
ATOM 663 C CA . GLU A 1 81 ? -6.476 -3.652 13.114 1.00 95.00 81 GLU A CA 1
ATOM 664 C C . GLU A 1 81 ? -7.878 -3.650 12.494 1.00 95.00 81 GLU A C 1
ATOM 666 O O . GLU A 1 81 ? -8.113 -4.223 11.434 1.00 95.00 81 GLU A O 1
ATOM 671 N N . GLU A 1 82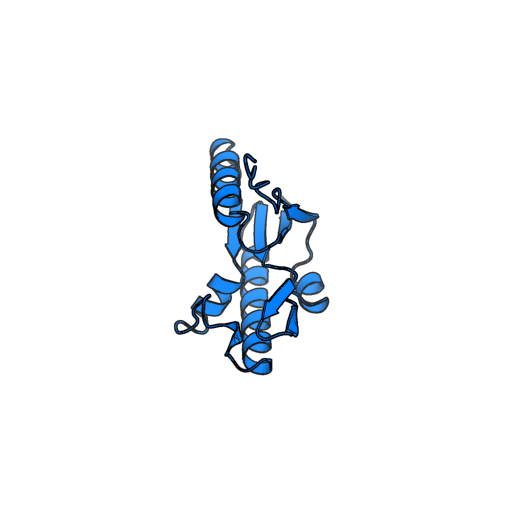 ? -8.827 -2.967 13.138 1.00 94.62 82 GLU A N 1
ATOM 672 C CA . GLU A 1 82 ? -10.151 -2.749 12.549 1.00 94.62 82 GLU A CA 1
ATOM 673 C C . GLU A 1 82 ? -10.153 -1.542 11.599 1.00 94.62 82 GLU A C 1
ATOM 675 O O . GLU A 1 82 ? -9.573 -0.494 11.916 1.00 94.62 82 GLU A O 1
ATOM 680 N N . GLY A 1 83 ? -10.873 -1.641 10.478 1.00 95.75 83 GLY A N 1
ATOM 681 C CA . GLY A 1 83 ? -11.176 -0.489 9.626 1.00 95.75 83 GLY A CA 1
ATOM 682 C C . GLY A 1 83 ? -11.285 -0.784 8.131 1.00 95.75 83 GLY A C 1
ATOM 683 O O . GLY A 1 83 ? -11.410 -1.927 7.692 1.00 95.75 83 GLY A O 1
ATOM 684 N N . LEU A 1 84 ? -11.251 0.299 7.354 1.00 97.19 84 LEU A N 1
ATOM 685 C CA . LEU A 1 84 ? -11.134 0.284 5.899 1.00 97.19 84 LEU A CA 1
ATOM 686 C C . LEU A 1 84 ? -9.656 0.375 5.513 1.00 97.19 84 LEU A C 1
ATOM 688 O O . LEU A 1 84 ? -8.990 1.347 5.863 1.00 97.19 84 LEU A O 1
ATOM 692 N N . PHE A 1 85 ? -9.160 -0.594 4.757 1.00 98.12 85 PHE A N 1
ATOM 693 C CA . PHE A 1 85 ? -7.792 -0.661 4.262 1.00 98.12 85 PHE A CA 1
ATOM 694 C C . PHE A 1 85 ? -7.757 -0.286 2.786 1.00 98.12 85 PHE A C 1
ATOM 696 O O . PHE A 1 85 ? -8.248 -1.015 1.932 1.00 98.12 85 PHE A O 1
ATOM 703 N N . LEU A 1 86 ? -7.160 0.862 2.485 1.00 97.94 86 LEU A N 1
ATOM 704 C CA . LEU A 1 86 ? -6.888 1.335 1.135 1.00 97.94 86 LEU A CA 1
ATOM 705 C C . LEU A 1 86 ? -5.446 0.958 0.789 1.00 97.94 86 LEU A C 1
ATOM 707 O O . LEU A 1 86 ? -4.502 1.664 1.158 1.00 97.94 86 LEU A O 1
ATOM 711 N N . VAL A 1 87 ? -5.270 -0.173 0.107 1.00 97.06 87 VAL A N 1
ATOM 712 C CA . VAL A 1 87 ? -3.956 -0.693 -0.284 1.00 97.06 87 VAL A CA 1
ATOM 713 C C . VAL A 1 87 ? -3.641 -0.213 -1.697 1.00 97.06 87 VAL A C 1
ATOM 715 O O . VAL A 1 87 ? -4.190 -0.697 -2.685 1.00 97.06 87 VAL A O 1
ATOM 718 N N . ARG A 1 88 ? -2.754 0.776 -1.798 1.00 94.12 88 ARG A N 1
ATOM 719 C CA . ARG A 1 88 ? -2.345 1.393 -3.058 1.00 94.12 88 ARG A CA 1
ATOM 720 C C . ARG A 1 88 ? -1.156 0.664 -3.659 1.00 94.12 88 ARG A C 1
ATOM 722 O O . ARG A 1 88 ? -0.078 0.596 -3.060 1.00 94.12 88 ARG A O 1
ATOM 729 N N . THR A 1 89 ? -1.312 0.264 -4.914 1.00 90.19 89 THR A N 1
ATOM 730 C CA . THR A 1 89 ? -0.212 -0.213 -5.752 1.00 90.19 89 THR A CA 1
ATOM 731 C C . THR A 1 89 ? -0.532 -0.018 -7.237 1.00 90.19 89 THR A C 1
ATOM 733 O O . THR A 1 89 ? -1.688 -0.155 -7.647 1.00 90.19 89 THR A O 1
ATOM 736 N N . PRO A 1 90 ? 0.448 0.338 -8.080 1.00 83.81 90 PRO A N 1
ATOM 737 C CA . PRO A 1 90 ? 0.255 0.329 -9.526 1.00 83.81 90 PRO A CA 1
ATOM 738 C C . PRO A 1 90 ? 0.064 -1.112 -10.007 1.00 83.81 90 PRO A C 1
ATOM 740 O O . PRO A 1 90 ? 0.795 -2.002 -9.590 1.00 83.81 90 PRO A O 1
ATOM 743 N N . VAL A 1 91 ? -0.911 -1.357 -10.879 1.00 77.19 91 VAL A N 1
ATOM 744 C CA . VAL A 1 91 ? -1.133 -2.693 -11.457 1.00 77.19 91 VAL A CA 1
ATOM 745 C C . VAL A 1 91 ? -0.065 -2.992 -12.508 1.00 77.19 91 VAL A C 1
ATOM 747 O O . VAL A 1 91 ? 0.468 -4.099 -12.549 1.00 77.19 91 VAL A O 1
ATOM 750 N N . ILE A 1 92 ? 0.306 -1.986 -13.306 1.00 79.31 92 ILE A N 1
ATOM 751 C CA . ILE A 1 92 ? 1.307 -2.082 -14.372 1.00 79.31 92 ILE A CA 1
ATOM 752 C C . ILE A 1 92 ? 2.250 -0.875 -14.315 1.00 79.31 92 ILE A C 1
ATOM 754 O O . ILE A 1 92 ? 1.819 0.260 -14.106 1.00 79.31 92 ILE A O 1
ATOM 758 N N . PHE A 1 93 ? 3.529 -1.127 -14.579 1.00 77.00 93 PHE A N 1
ATOM 759 C CA . PHE A 1 93 ? 4.556 -0.135 -14.864 1.00 77.00 93 PHE A CA 1
ATOM 760 C C . PHE A 1 93 ? 5.140 -0.375 -16.256 1.00 77.00 93 PHE A C 1
ATOM 762 O O . PHE A 1 93 ? 5.335 -1.519 -16.659 1.00 77.00 93 PHE A O 1
ATOM 769 N N . TYR A 1 94 ? 5.483 0.706 -16.955 1.00 74.00 94 TYR A N 1
ATOM 770 C CA . TYR A 1 94 ? 6.341 0.647 -18.137 1.00 74.00 94 TYR A CA 1
ATOM 771 C C . TYR A 1 94 ? 7.745 1.106 -17.763 1.00 74.00 94 TYR A C 1
ATOM 773 O O . TYR A 1 94 ? 7.918 2.212 -17.246 1.00 74.00 94 TYR A O 1
ATOM 781 N N . TRP A 1 95 ? 8.744 0.269 -18.031 1.00 74.88 95 TRP A N 1
ATOM 782 C CA . TRP A 1 95 ? 10.139 0.577 -17.727 1.00 74.88 95 TRP A CA 1
ATOM 783 C C . TRP A 1 95 ? 11.094 -0.067 -18.716 1.00 74.88 95 TRP A C 1
ATOM 785 O O . TRP A 1 95 ? 11.009 -1.265 -18.972 1.00 74.88 95 TRP A O 1
ATOM 795 N N . SER A 1 96 ? 12.012 0.732 -19.266 1.00 77.19 96 SER A N 1
ATOM 796 C CA . SER A 1 96 ? 13.045 0.270 -20.205 1.00 77.19 96 SER A CA 1
ATOM 797 C C . SER A 1 96 ? 12.496 -0.631 -21.324 1.00 77.19 96 SER A C 1
ATOM 799 O O . SER A 1 96 ? 13.082 -1.659 -21.647 1.00 77.19 96 SER A O 1
ATOM 801 N N . GLY A 1 97 ? 11.327 -0.276 -21.875 1.00 75.94 97 GLY A N 1
ATOM 802 C CA . GLY A 1 97 ? 10.651 -1.030 -22.941 1.00 75.94 97 GLY A CA 1
ATOM 803 C C . GLY A 1 97 ? 9.850 -2.258 -22.490 1.00 75.94 97 GLY A C 1
ATOM 804 O O . GLY A 1 97 ? 9.250 -2.916 -23.332 1.00 75.94 97 GLY A O 1
ATOM 805 N N . ASN A 1 98 ? 9.795 -2.556 -21.190 1.00 75.06 98 ASN A N 1
ATOM 806 C CA . ASN A 1 98 ? 9.108 -3.722 -20.635 1.00 75.06 98 ASN A CA 1
ATOM 807 C C . ASN A 1 98 ? 7.892 -3.331 -19.787 1.00 75.06 98 ASN A C 1
ATOM 809 O O . ASN A 1 98 ? 7.872 -2.281 -19.140 1.00 75.06 98 ASN A O 1
ATOM 813 N N . ILE A 1 99 ? 6.896 -4.219 -19.771 1.00 76.38 99 ILE A N 1
ATOM 814 C CA . ILE A 1 99 ? 5.760 -4.180 -18.845 1.00 76.38 99 ILE A CA 1
ATOM 815 C C . ILE A 1 99 ? 6.167 -4.917 -17.570 1.00 76.38 99 ILE A C 1
ATOM 817 O O . ILE A 1 99 ? 6.577 -6.075 -17.619 1.00 76.38 99 ILE A O 1
ATOM 821 N N . ILE A 1 100 ? 6.029 -4.254 -16.428 1.00 78.50 100 ILE A N 1
ATOM 822 C CA . ILE A 1 100 ? 6.267 -4.832 -15.106 1.00 78.50 100 ILE A CA 1
ATOM 823 C C . ILE A 1 100 ? 4.944 -4.822 -14.346 1.00 78.50 100 ILE A C 1
ATOM 825 O O . ILE A 1 100 ? 4.299 -3.782 -14.222 1.00 78.50 100 ILE A O 1
ATOM 829 N N . TYR A 1 101 ? 4.544 -5.975 -13.819 1.00 80.38 101 TYR A N 1
ATOM 830 C CA . TYR A 1 101 ? 3.329 -6.106 -13.018 1.00 80.38 101 TYR A CA 1
ATOM 831 C C . TYR A 1 101 ? 3.618 -5.751 -11.558 1.00 80.38 101 TYR A C 1
ATOM 833 O O . TYR A 1 101 ? 4.525 -6.314 -10.943 1.00 80.38 101 TYR A O 1
ATOM 841 N N . GLY A 1 102 ? 2.851 -4.815 -10.998 1.00 80.62 102 GLY A N 1
ATOM 842 C CA . GLY A 1 102 ? 2.983 -4.414 -9.593 1.00 80.62 102 GLY A CA 1
ATOM 843 C C . GLY A 1 102 ? 2.204 -5.287 -8.611 1.00 80.62 102 GLY A C 1
ATOM 844 O O . GLY A 1 102 ? 2.413 -5.180 -7.403 1.00 80.62 102 GLY A O 1
ATOM 845 N N . LEU A 1 103 ? 1.340 -6.163 -9.127 1.00 86.31 103 LEU A N 1
ATOM 846 C CA . LEU A 1 103 ? 0.629 -7.202 -8.388 1.00 86.31 103 LEU A CA 1
ATOM 847 C C . LEU A 1 103 ? 0.611 -8.492 -9.204 1.00 86.31 103 LEU A C 1
ATOM 849 O O . LEU A 1 103 ? 0.404 -8.469 -10.417 1.00 86.31 103 LEU A O 1
ATOM 853 N N . SER A 1 104 ? 0.793 -9.612 -8.518 1.00 88.19 104 SER A N 1
ATOM 854 C CA . SER A 1 104 ? 0.522 -10.954 -9.025 1.00 88.19 104 SER A CA 1
ATOM 855 C C . SER A 1 104 ? -0.837 -11.461 -8.531 1.00 88.19 104 SER A C 1
ATOM 857 O O . SER A 1 104 ? -1.442 -10.882 -7.632 1.00 88.19 104 SER A O 1
ATOM 859 N N . TYR A 1 105 ? -1.317 -12.565 -9.101 1.00 90.44 105 TYR A N 1
ATOM 860 C CA . TYR A 1 105 ? -2.535 -13.220 -8.621 1.00 90.44 105 TYR A CA 1
ATOM 861 C C . TYR A 1 105 ? -2.388 -13.716 -7.171 1.00 90.44 105 TYR A C 1
ATOM 863 O O . TYR A 1 105 ? -3.272 -13.491 -6.353 1.00 90.44 105 TYR A O 1
ATOM 871 N N . SER A 1 106 ? -1.232 -14.280 -6.812 1.00 91.62 106 SER A N 1
ATOM 872 C CA . SER A 1 106 ? -0.952 -14.705 -5.434 1.00 91.62 106 SER A CA 1
ATOM 873 C C . SER A 1 106 ? -0.970 -13.535 -4.445 1.00 91.62 106 SER A C 1
ATOM 875 O O . SER A 1 106 ? -1.439 -13.686 -3.323 1.00 91.62 106 SER A O 1
ATOM 877 N N . ASP A 1 107 ? -0.519 -12.348 -4.867 1.00 92.50 107 ASP A N 1
ATOM 878 C CA . ASP A 1 107 ? -0.600 -11.134 -4.043 1.00 92.50 107 ASP A CA 1
ATOM 879 C C . ASP A 1 107 ? -2.061 -10.774 -3.720 1.00 92.50 107 ASP A C 1
ATOM 881 O O . ASP A 1 107 ? -2.381 -10.378 -2.600 1.00 92.50 107 ASP A O 1
ATOM 885 N N . VAL A 1 108 ? -2.952 -10.939 -4.702 1.00 93.56 108 VAL A N 1
ATOM 886 C CA . VAL A 1 108 ? -4.393 -10.707 -4.555 1.00 93.56 108 VAL A CA 1
ATOM 887 C C . VAL A 1 108 ? -5.024 -11.731 -3.614 1.00 93.56 108 VAL A C 1
ATOM 889 O O . VAL A 1 108 ? -5.759 -11.331 -2.717 1.00 93.56 108 VAL A O 1
ATOM 892 N N . GLU A 1 109 ? -4.713 -13.020 -3.769 1.00 95.12 109 GLU A N 1
ATOM 893 C CA . GLU A 1 109 ? -5.232 -14.078 -2.887 1.00 95.12 109 GLU A CA 1
ATOM 894 C C . GLU A 1 109 ? -4.832 -13.864 -1.423 1.00 95.12 109 GLU A C 1
ATOM 896 O O . GLU A 1 109 ? -5.611 -14.130 -0.513 1.00 95.12 109 GLU A O 1
ATOM 901 N N . VAL A 1 110 ? -3.619 -13.363 -1.178 1.00 95.19 110 VAL A N 1
ATOM 902 C CA . VAL A 1 110 ? -3.136 -13.104 0.183 1.00 95.19 110 VAL A CA 1
ATOM 903 C C . VAL A 1 110 ? -3.830 -11.893 0.811 1.00 95.19 110 VAL A C 1
ATOM 905 O O . VAL A 1 110 ? -4.078 -11.907 2.019 1.00 95.19 110 VAL A O 1
ATOM 908 N N . LEU A 1 111 ? -4.119 -10.857 0.019 1.00 95.00 111 LEU A N 1
ATOM 909 C CA . LEU A 1 111 ? -4.770 -9.631 0.491 1.00 95.00 111 LEU A CA 1
ATOM 910 C C . LEU A 1 111 ? -6.293 -9.747 0.611 1.00 95.00 111 LEU A C 1
ATOM 912 O O . LEU A 1 111 ? -6.867 -8.947 1.343 1.00 95.00 111 LEU A O 1
ATOM 916 N N . ASP A 1 112 ? -6.911 -10.699 -0.095 1.00 95.31 112 ASP A N 1
ATOM 917 C CA . ASP A 1 112 ? -8.357 -10.973 -0.102 1.00 95.31 112 ASP A CA 1
ATOM 918 C C . ASP A 1 112 ? -9.221 -9.693 -0.202 1.00 95.31 112 ASP A C 1
ATOM 920 O O . ASP A 1 112 ? -9.946 -9.331 0.727 1.00 95.31 112 ASP A O 1
ATOM 924 N N . PRO A 1 113 ? -9.081 -8.914 -1.294 1.00 96.31 113 PRO A N 1
ATOM 925 C CA . PRO A 1 113 ? -9.753 -7.627 -1.434 1.00 96.31 113 PRO A CA 1
ATOM 926 C C . PRO A 1 113 ? -11.270 -7.774 -1.618 1.00 96.31 113 PRO A C 1
ATOM 928 O O . PRO A 1 113 ? -11.735 -8.490 -2.501 1.00 96.31 113 PRO A O 1
ATOM 931 N N . ASP A 1 114 ? -12.052 -6.965 -0.900 1.00 97.69 114 ASP A N 1
ATOM 932 C CA . ASP A 1 114 ? -13.492 -6.809 -1.148 1.00 97.69 114 ASP A CA 1
ATOM 933 C C . ASP A 1 114 ? -13.784 -6.026 -2.438 1.00 97.69 114 ASP A C 1
ATOM 935 O O . ASP A 1 114 ? -14.876 -6.120 -3.001 1.00 97.69 114 ASP A O 1
ATOM 939 N N . LEU A 1 115 ? -12.843 -5.176 -2.865 1.00 96.69 115 LEU A N 1
ATOM 940 C CA . LEU A 1 115 ? -13.015 -4.283 -4.007 1.00 96.69 115 LEU A CA 1
ATOM 941 C C . LEU A 1 115 ? -11.685 -3.967 -4.695 1.00 96.69 115 LEU A C 1
ATOM 943 O O . LEU A 1 115 ? -10.692 -3.621 -4.053 1.00 96.69 115 LEU A O 1
ATOM 947 N N . PHE A 1 116 ? -11.716 -3.961 -6.027 1.00 95.38 116 PHE A N 1
ATOM 948 C CA . PHE A 1 116 ? -10.692 -3.338 -6.860 1.00 95.38 116 PHE A CA 1
ATOM 949 C C . PHE A 1 116 ? -11.173 -1.961 -7.312 1.00 95.38 116 PHE A C 1
ATOM 951 O O . PHE A 1 116 ? -12.215 -1.838 -7.955 1.00 95.38 116 PHE A O 1
ATOM 958 N N . LEU A 1 117 ? -10.404 -0.922 -6.997 1.00 94.81 117 LEU A N 1
ATOM 959 C CA . LEU A 1 117 ? -10.674 0.452 -7.403 1.00 94.81 117 LEU A CA 1
ATOM 960 C C . LEU A 1 117 ? -9.583 0.925 -8.364 1.00 94.81 117 LEU A C 1
ATOM 962 O O . LEU A 1 117 ? -8.444 1.152 -7.957 1.00 94.81 117 LEU A O 1
ATOM 966 N N . VAL A 1 118 ? -9.934 1.114 -9.635 1.00 91.06 118 VAL A N 1
ATOM 967 C CA . VAL A 1 118 ? -9.030 1.690 -10.640 1.00 91.06 118 VAL A CA 1
ATOM 968 C C . VAL A 1 118 ? -9.435 3.135 -10.896 1.00 91.06 118 VAL A C 1
ATOM 970 O O . VAL A 1 118 ? -10.528 3.405 -11.387 1.00 91.06 118 VAL A O 1
ATOM 973 N N . ILE A 1 119 ? -8.552 4.068 -10.555 1.00 88.69 119 ILE A N 1
ATOM 974 C CA . ILE A 1 119 ? -8.754 5.497 -10.781 1.00 88.69 119 ILE A CA 1
ATOM 975 C C . ILE A 1 119 ? -8.051 5.869 -12.081 1.00 88.69 119 ILE A C 1
ATOM 977 O O . ILE A 1 119 ? -6.842 5.692 -12.220 1.00 88.69 119 ILE A O 1
ATOM 981 N N . ILE A 1 120 ? -8.817 6.403 -13.027 1.00 84.00 120 ILE A N 1
ATOM 982 C CA . ILE A 1 120 ? -8.314 6.921 -14.296 1.00 84.00 120 ILE A CA 1
ATOM 983 C C . ILE A 1 120 ? -8.635 8.411 -14.318 1.00 84.00 120 ILE A C 1
ATOM 985 O O . ILE A 1 120 ? -9.790 8.807 -14.185 1.00 84.00 120 ILE A O 1
ATOM 989 N N . GLU A 1 121 ? -7.602 9.233 -14.445 1.00 77.50 121 GLU A N 1
ATOM 990 C CA . GLU A 1 121 ? -7.734 10.669 -14.685 1.00 77.50 121 GLU A CA 1
ATOM 991 C C . GLU A 1 121 ? -7.354 10.933 -16.141 1.00 77.50 121 GLU A C 1
ATOM 993 O O . GLU A 1 121 ? -6.542 10.189 -16.696 1.00 77.50 121 GLU A O 1
ATOM 998 N N . ASP A 1 122 ? -7.972 11.939 -16.762 1.00 68.31 122 ASP A N 1
ATOM 999 C CA . ASP A 1 122 ? -7.814 12.219 -18.188 1.00 68.31 122 ASP A CA 1
ATOM 1000 C C . ASP A 1 122 ? -6.325 12.325 -18.556 1.00 68.31 122 ASP A C 1
ATOM 1002 O O . ASP A 1 122 ? -5.606 13.234 -18.131 1.00 68.31 122 ASP A O 1
ATOM 1006 N N . VAL A 1 123 ? -5.842 11.325 -19.296 1.00 56.94 123 VAL A N 1
ATOM 1007 C CA . VAL A 1 123 ? -4.412 11.114 -19.572 1.00 56.94 123 VAL A CA 1
ATOM 1008 C C . VAL A 1 123 ? -3.894 12.167 -20.561 1.00 56.94 123 VAL A C 1
ATOM 1010 O O . VAL A 1 123 ? -2.687 12.325 -20.744 1.00 56.94 123 VAL A O 1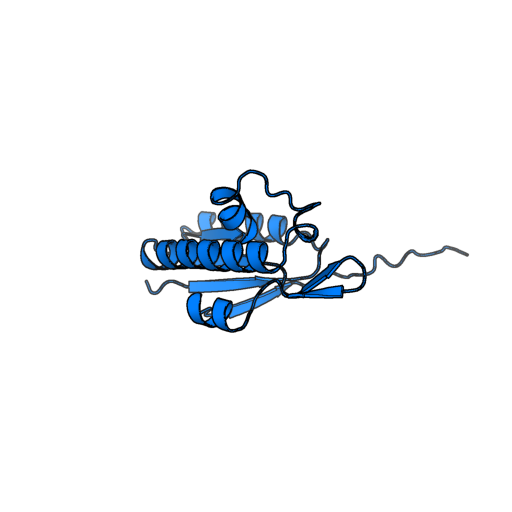
ATOM 1013 N N . MET A 1 124 ? -4.798 12.935 -21.178 1.00 50.97 124 MET A N 1
ATOM 1014 C CA . MET A 1 124 ? -4.476 13.998 -22.113 1.00 50.97 124 MET A CA 1
ATOM 1015 C C . MET A 1 124 ? -5.026 15.336 -21.622 1.00 50.97 124 MET A C 1
ATOM 1017 O O . MET A 1 124 ? -6.179 15.681 -21.857 1.00 50.97 124 MET A O 1
ATOM 1021 N N . ARG A 1 125 ? -4.154 16.198 -21.079 1.00 49.16 125 ARG A N 1
ATOM 1022 C CA . ARG A 1 125 ? -4.368 17.632 -21.319 1.00 49.16 125 ARG A CA 1
ATOM 1023 C C . ARG A 1 125 ? -4.272 17.818 -22.827 1.00 49.16 125 ARG A C 1
ATOM 1025 O O . ARG A 1 125 ? -3.166 17.802 -23.365 1.00 49.16 125 ARG A O 1
ATOM 1032 N N . VAL A 1 126 ? -5.408 17.968 -23.505 1.00 50.31 126 VAL A N 1
ATOM 1033 C CA . VAL A 1 126 ? -5.452 18.439 -24.890 1.00 50.31 126 VAL A CA 1
ATOM 1034 C C . VAL A 1 126 ? -4.638 19.732 -24.931 1.00 50.31 126 VAL A C 1
ATOM 1036 O O . VAL A 1 126 ? -5.069 20.769 -24.427 1.00 50.31 126 VAL A O 1
ATOM 1039 N N . LYS A 1 127 ? -3.417 19.674 -25.475 1.00 50.16 127 LYS A N 1
ATOM 1040 C CA . LYS A 1 127 ? -2.703 20.884 -25.873 1.00 50.16 127 LYS A CA 1
ATOM 1041 C C . LYS A 1 127 ? -3.525 21.461 -27.016 1.00 50.16 127 LYS A C 1
ATOM 1043 O O . LYS A 1 127 ? -3.422 20.983 -28.141 1.00 50.16 127 LYS A O 1
ATOM 1048 N N . TYR A 1 128 ? -4.360 22.455 -26.727 1.00 46.19 128 TYR A N 1
ATOM 1049 C CA . TYR A 1 128 ? -4.852 23.353 -27.761 1.00 46.19 128 TYR A CA 1
ATOM 1050 C C . TYR A 1 128 ? -3.620 24.000 -28.398 1.00 46.19 128 TYR A C 1
ATOM 1052 O O . TYR A 1 128 ? -3.022 24.916 -27.839 1.00 46.19 128 TYR A O 1
ATOM 1060 N N . ILE A 1 129 ? -3.193 23.472 -29.542 1.00 49.16 129 ILE A N 1
ATOM 1061 C CA . ILE A 1 129 ? -2.325 24.203 -30.453 1.00 49.16 129 ILE A CA 1
ATOM 1062 C C . ILE A 1 129 ? -3.266 25.194 -31.130 1.00 49.16 129 ILE A C 1
ATOM 1064 O O . ILE A 1 129 ? -4.013 24.822 -32.034 1.00 49.16 129 ILE A O 1
ATOM 1068 N N . MET A 1 130 ? -3.302 26.429 -30.630 1.00 44.16 130 MET A N 1
ATOM 1069 C CA . MET A 1 130 ? -3.870 27.526 -31.406 1.00 44.16 130 MET A CA 1
ATOM 1070 C C . MET A 1 130 ? -3.038 27.635 -32.687 1.00 44.16 130 MET A C 1
ATOM 1072 O O . MET A 1 130 ? -1.823 27.826 -32.615 1.00 44.16 130 MET A O 1
ATOM 1076 N N . LYS A 1 131 ? -3.695 27.390 -33.824 1.00 43.50 131 LYS A N 1
ATOM 1077 C CA . LYS A 1 131 ? -3.177 27.707 -35.155 1.00 43.50 131 LYS A CA 1
ATOM 1078 C C . LYS A 1 131 ? -3.120 29.214 -35.349 1.00 43.50 131 LYS A C 1
ATOM 1080 O O . LYS A 1 131 ? -4.028 29.891 -34.816 1.00 43.50 131 LYS A O 1
#